Protein AF-A0A351KHE4-F1 (afdb_monomer_lite)

Foldseek 3Di:
DVVLLVVVVVVVVVVPPDPSVVSVCVVVVVVVVVVVVVVPDPDPVPDDDPCVPPDDDDDDD

pLDDT: mean 82.52, std 8.31, range [65.06, 96.56]

Radius of gyration: 23.86 Å; chains: 1; bounding box: 48×17×70 Å

Sequence (61 aa):
FGGLDILGFRLQKYDMHVSQYMIDMLPYAATIFVLIMISMRKKKEYMPPKELGNAYFREER

Structure (mmCIF, N/CA/C/O backbone):
data_AF-A0A351KHE4-F1
#
_entry.id   AF-A0A351KHE4-F1
#
loop_
_atom_site.group_PDB
_atom_site.id
_atom_site.type_symbol
_atom_site.label_atom_id
_atom_site.label_alt_id
_atom_site.label_comp_id
_atom_site.label_asym_id
_atom_site.label_entity_id
_atom_site.label_seq_id
_atom_site.pdbx_PDB_ins_code
_atom_site.Cartn_x
_atom_site.Cartn_y
_atom_site.Cartn_z
_atom_site.occupancy
_atom_site.B_iso_or_equiv
_atom_site.auth_seq_id
_atom_site.auth_comp_id
_atom_site.auth_asym_id
_atom_site.auth_atom_id
_atom_site.pdbx_PDB_model_num
ATOM 1 N N . PHE A 1 1 ? 10.895 2.115 -8.485 1.00 66.44 1 PHE A N 1
ATOM 2 C CA . PHE A 1 1 ? 11.534 1.232 -7.479 1.00 66.44 1 PHE A CA 1
ATOM 3 C C . PHE A 1 1 ? 12.850 0.829 -8.123 1.00 66.44 1 PHE A C 1
ATOM 5 O O . PHE A 1 1 ? 12.831 -0.069 -8.947 1.00 66.44 1 PHE A O 1
ATOM 12 N N . GLY A 1 2 ? 13.971 1.499 -7.822 1.00 76.38 2 GLY A N 1
ATOM 13 C CA . GLY A 1 2 ? 15.150 1.478 -8.712 1.00 76.38 2 GLY A CA 1
ATOM 14 C C . GLY A 1 2 ? 15.673 0.087 -9.114 1.00 76.38 2 GLY A C 1
ATOM 15 O O . GLY A 1 2 ? 16.158 -0.090 -10.224 1.00 76.38 2 GLY A O 1
ATOM 16 N N . GLY A 1 3 ? 15.521 -0.926 -8.252 1.00 81.12 3 GLY A N 1
ATOM 17 C CA . GLY A 1 3 ? 15.871 -2.314 -8.583 1.00 81.12 3 GLY A CA 1
ATOM 18 C C . GLY A 1 3 ? 14.928 -3.005 -9.582 1.00 81.12 3 GLY A C 1
ATOM 19 O O . GLY A 1 3 ? 15.392 -3.795 -10.401 1.00 81.12 3 GLY A O 1
ATOM 20 N N . LEU A 1 4 ? 13.624 -2.707 -9.549 1.00 79.94 4 LEU A N 1
ATOM 21 C CA . LEU A 1 4 ? 12.641 -3.234 -10.510 1.00 79.94 4 LEU A CA 1
ATOM 22 C C . LEU A 1 4 ? 12.831 -2.610 -11.894 1.00 79.94 4 LEU A C 1
ATOM 24 O O . LEU A 1 4 ? 12.716 -3.303 -12.901 1.00 79.94 4 LEU A O 1
ATOM 28 N N . ASP A 1 5 ? 13.217 -1.338 -11.932 1.00 76.00 5 ASP A N 1
ATOM 29 C CA . ASP A 1 5 ? 13.437 -0.596 -13.172 1.00 76.00 5 ASP A CA 1
ATOM 30 C C . ASP A 1 5 ? 14.611 -1.217 -13.971 1.00 76.00 5 ASP A C 1
ATOM 32 O O . ASP A 1 5 ? 14.518 -1.422 -15.182 1.00 76.00 5 ASP A O 1
ATOM 36 N N . ILE A 1 6 ? 15.676 -1.651 -13.277 1.00 82.94 6 ILE A N 1
ATOM 37 C CA . ILE A 1 6 ? 16.820 -2.382 -13.863 1.00 82.94 6 ILE A CA 1
ATOM 38 C C . ILE A 1 6 ? 16.402 -3.760 -14.398 1.00 82.94 6 ILE A C 1
ATOM 40 O O . ILE A 1 6 ? 16.910 -4.211 -15.430 1.00 82.94 6 ILE A O 1
ATOM 44 N N . LEU A 1 7 ? 15.494 -4.450 -13.702 1.00 79.19 7 LEU A N 1
ATOM 45 C CA . LEU A 1 7 ? 14.967 -5.741 -14.148 1.00 79.19 7 LEU A CA 1
ATOM 46 C C . LEU A 1 7 ? 14.095 -5.583 -15.397 1.00 79.19 7 LEU A C 1
ATOM 48 O O . LEU A 1 7 ? 14.260 -6.367 -16.330 1.00 79.19 7 LEU A O 1
ATOM 52 N N . GLY A 1 8 ? 13.245 -4.553 -15.457 1.00 75.62 8 GLY A N 1
ATOM 53 C CA . GLY A 1 8 ? 12.456 -4.225 -16.648 1.00 75.62 8 GLY A CA 1
ATOM 54 C C . GLY A 1 8 ? 13.330 -3.943 -17.868 1.00 75.62 8 GLY A C 1
ATOM 55 O O . GLY A 1 8 ? 13.140 -4.553 -18.920 1.00 75.62 8 GLY A O 1
ATOM 56 N N . PHE A 1 9 ? 14.390 -3.154 -17.686 1.00 77.69 9 PHE A N 1
ATOM 57 C CA . PHE A 1 9 ? 15.372 -2.879 -18.736 1.00 77.69 9 PHE A CA 1
ATOM 58 C C . PHE A 1 9 ? 16.110 -4.144 -19.216 1.00 77.69 9 PHE A C 1
ATOM 60 O O . PHE A 1 9 ? 16.342 -4.335 -20.410 1.00 77.69 9 PHE A O 1
ATOM 67 N N . ARG A 1 10 ? 16.460 -5.060 -18.300 1.00 78.25 10 ARG A N 1
ATOM 68 C CA . ARG A 1 10 ? 17.072 -6.350 -18.667 1.00 78.25 10 ARG A CA 1
ATOM 69 C C . ARG A 1 10 ? 16.092 -7.307 -19.341 1.00 78.25 10 ARG A C 1
ATOM 71 O O . ARG A 1 10 ? 16.537 -8.105 -20.155 1.00 78.25 10 ARG A O 1
ATOM 78 N N . LEU A 1 11 ? 14.803 -7.253 -19.017 1.00 74.88 11 LEU A N 1
ATOM 79 C CA . LEU A 1 11 ? 13.765 -8.087 -19.633 1.00 74.88 11 LEU A CA 1
ATOM 80 C C . LEU A 1 11 ? 13.454 -7.649 -21.067 1.00 74.88 11 LEU A C 1
ATOM 82 O O . LEU A 1 11 ? 13.314 -8.506 -21.935 1.00 74.88 11 LEU A O 1
ATOM 86 N N . GLN A 1 12 ? 13.461 -6.341 -21.338 1.00 72.06 12 GLN A N 1
ATOM 87 C CA . GLN A 1 12 ? 13.352 -5.800 -22.700 1.00 72.06 12 GLN A CA 1
ATOM 88 C C . GLN A 1 12 ? 14.473 -6.302 -23.624 1.00 72.06 12 GLN A C 1
ATOM 90 O O . GLN A 1 12 ? 14.250 -6.508 -24.813 1.00 72.06 12 GLN A O 1
ATOM 95 N N . LYS A 1 13 ? 15.665 -6.589 -23.078 1.00 71.62 13 LYS A N 1
ATOM 96 C CA . LYS A 1 13 ? 16.785 -7.186 -23.828 1.00 71.62 13 LYS A CA 1
ATOM 97 C C . LYS A 1 13 ? 16.477 -8.590 -24.379 1.00 71.62 13 LYS A C 1
ATOM 99 O O . LYS A 1 13 ? 17.141 -9.017 -25.318 1.00 71.62 13 LYS A O 1
ATOM 104 N N . TYR A 1 14 ? 15.503 -9.305 -23.814 1.00 74.62 14 TYR A N 1
ATOM 105 C CA . TYR A 1 14 ? 15.087 -10.641 -24.261 1.00 74.62 14 TYR A CA 1
ATOM 106 C C . TYR A 1 14 ? 13.912 -10.608 -25.257 1.00 74.62 14 TYR A C 1
ATOM 108 O O . TYR A 1 14 ? 13.220 -11.610 -25.403 1.00 74.62 14 TYR A O 1
ATOM 116 N N . ASP A 1 15 ? 13.668 -9.465 -25.910 1.00 65.06 15 ASP A N 1
ATOM 117 C CA . ASP A 1 15 ? 12.599 -9.243 -26.907 1.00 65.06 15 ASP A CA 1
ATOM 118 C C . ASP A 1 15 ? 11.164 -9.428 -26.366 1.00 65.06 15 ASP A C 1
ATOM 120 O O . ASP A 1 15 ? 10.164 -9.425 -27.091 1.00 65.06 15 ASP A O 1
ATOM 124 N N . MET A 1 16 ? 11.038 -9.530 -25.040 1.00 66.94 16 MET A N 1
ATOM 125 C CA . MET A 1 16 ? 9.757 -9.465 -24.358 1.00 66.94 16 MET A CA 1
ATOM 126 C C . MET A 1 16 ? 9.301 -8.008 -24.319 1.00 66.94 16 MET A C 1
ATOM 128 O O . MET A 1 16 ? 9.776 -7.210 -23.511 1.00 66.94 16 MET A O 1
ATOM 132 N N . HIS A 1 17 ? 8.341 -7.679 -25.182 1.00 67.12 17 HIS A N 1
ATOM 133 C CA . HIS A 1 17 ? 7.664 -6.383 -25.259 1.00 67.12 17 HIS A CA 1
ATOM 134 C C . HIS A 1 17 ? 6.705 -6.172 -24.072 1.00 67.12 17 HIS A C 1
ATOM 136 O O . HIS A 1 17 ? 5.520 -5.881 -24.231 1.00 67.12 17 HIS A O 1
ATOM 142 N N . VAL A 1 18 ? 7.202 -6.357 -22.850 1.00 70.50 18 VAL A N 1
ATOM 143 C CA . VAL A 1 18 ? 6.466 -6.022 -21.636 1.00 70.50 18 VAL A CA 1
ATOM 144 C C . VAL A 1 18 ? 6.572 -4.516 -21.430 1.00 70.50 18 VAL A C 1
ATOM 146 O O . VAL A 1 18 ? 7.666 -3.955 -21.364 1.00 70.50 18 VAL A O 1
ATOM 149 N N . SER A 1 19 ? 5.418 -3.857 -21.338 1.00 80.19 19 SER A N 1
ATOM 150 C CA . SER A 1 19 ? 5.350 -2.425 -21.062 1.00 80.19 19 SER A CA 1
ATOM 151 C C . SER A 1 19 ? 6.017 -2.115 -19.722 1.00 80.19 19 SER A C 1
ATOM 153 O O . SER A 1 19 ? 5.637 -2.687 -18.697 1.00 80.19 19 SER A O 1
ATOM 155 N N . GLN A 1 20 ? 6.983 -1.190 -19.723 1.00 77.00 20 GLN A N 1
ATOM 156 C CA . GLN A 1 20 ? 7.689 -0.744 -18.514 1.00 77.00 20 GLN A CA 1
ATOM 157 C C . GLN A 1 20 ? 6.699 -0.278 -17.434 1.00 77.00 20 GLN A C 1
ATOM 159 O O . GLN A 1 20 ? 6.857 -0.616 -16.265 1.00 77.00 20 GLN A O 1
ATOM 164 N N . TYR A 1 21 ? 5.596 0.353 -17.849 1.00 82.50 21 TYR A N 1
ATOM 165 C CA . TYR A 1 21 ? 4.505 0.762 -16.966 1.00 82.50 21 TYR A CA 1
ATOM 166 C C . TYR A 1 21 ? 3.935 -0.389 -16.123 1.00 82.50 21 TYR A C 1
ATOM 168 O O . TYR A 1 21 ? 3.568 -0.184 -14.971 1.00 82.50 21 TYR A O 1
ATOM 176 N N . MET A 1 22 ? 3.883 -1.615 -16.653 1.00 82.62 22 MET A N 1
ATOM 177 C CA . MET A 1 22 ? 3.370 -2.768 -15.907 1.00 82.62 22 MET A CA 1
ATOM 178 C C . MET A 1 22 ? 4.321 -3.189 -14.778 1.00 82.62 22 MET A C 1
ATOM 180 O O . MET A 1 22 ? 3.874 -3.612 -13.713 1.00 82.62 22 MET A O 1
ATOM 184 N N . ILE A 1 23 ? 5.630 -3.034 -14.992 1.00 84.94 23 ILE A N 1
ATOM 185 C CA . ILE A 1 23 ? 6.668 -3.311 -13.992 1.00 84.94 23 ILE A CA 1
ATOM 186 C C . ILE A 1 23 ? 6.712 -2.191 -12.948 1.00 84.94 23 ILE A C 1
ATOM 188 O O . ILE A 1 23 ? 6.801 -2.469 -11.752 1.00 84.94 23 ILE A O 1
ATOM 192 N N . ASP A 1 24 ? 6.547 -0.940 -13.376 1.00 85.06 24 ASP A N 1
ATOM 193 C CA . ASP A 1 24 ? 6.502 0.222 -12.484 1.00 85.06 24 ASP A CA 1
ATOM 194 C C . ASP A 1 24 ? 5.296 0.167 -11.527 1.00 85.06 24 ASP A C 1
ATOM 196 O O . ASP A 1 24 ? 5.362 0.666 -10.401 1.00 85.06 24 ASP A O 1
ATOM 200 N N . MET A 1 25 ? 4.202 -0.490 -11.938 1.00 89.62 25 MET A N 1
ATOM 201 C CA . MET A 1 25 ? 3.001 -0.692 -11.117 1.00 89.62 25 MET A CA 1
ATOM 202 C C . MET A 1 25 ? 3.090 -1.883 -10.147 1.00 89.62 25 MET A C 1
ATOM 204 O O . MET A 1 25 ? 2.326 -1.959 -9.179 1.00 89.62 25 MET A O 1
ATOM 208 N N . LEU A 1 26 ? 4.039 -2.797 -10.355 1.00 90.25 26 LEU A N 1
ATOM 209 C CA . LEU A 1 26 ? 4.222 -4.020 -9.568 1.00 90.25 26 LEU A CA 1
ATOM 210 C C . LEU A 1 26 ? 4.333 -3.801 -8.041 1.00 90.25 26 LEU A C 1
ATOM 212 O O . LEU A 1 26 ? 3.690 -4.548 -7.298 1.00 90.25 26 LEU A O 1
ATOM 216 N N . PRO A 1 27 ? 5.050 -2.782 -7.521 1.00 91.69 27 PRO A N 1
ATOM 217 C CA . PRO A 1 27 ? 5.105 -2.547 -6.079 1.00 91.69 27 PRO A CA 1
ATOM 218 C C . PRO A 1 27 ? 3.766 -2.082 -5.486 1.00 91.69 27 PRO A C 1
ATOM 220 O O . PRO A 1 27 ? 3.462 -2.390 -4.331 1.00 91.69 27 PRO A O 1
ATOM 223 N N . TYR A 1 28 ? 2.925 -1.400 -6.265 1.00 93.00 28 TYR A N 1
ATOM 224 C CA . TYR A 1 28 ? 1.582 -1.015 -5.826 1.00 93.00 28 TYR A CA 1
ATOM 225 C C . TYR A 1 28 ? 0.667 -2.238 -5.753 1.00 93.00 28 TYR A C 1
ATOM 227 O O . TYR A 1 28 ? -0.025 -2.427 -4.753 1.00 93.00 28 TYR A O 1
ATOM 235 N N . ALA A 1 29 ? 0.730 -3.120 -6.757 1.00 93.31 29 ALA A N 1
ATOM 236 C CA . ALA A 1 29 ? 0.015 -4.395 -6.738 1.00 93.31 29 ALA A CA 1
ATOM 237 C C . ALA A 1 29 ? 0.446 -5.270 -5.547 1.00 93.31 29 ALA A C 1
ATOM 239 O O . ALA A 1 29 ? -0.403 -5.804 -4.832 1.00 93.31 29 ALA A O 1
ATOM 240 N N . ALA A 1 30 ? 1.753 -5.348 -5.273 1.00 94.50 30 ALA A N 1
ATOM 241 C CA . ALA A 1 30 ? 2.285 -6.034 -4.098 1.00 94.50 30 ALA A CA 1
ATOM 242 C C . ALA A 1 30 ? 1.758 -5.427 -2.787 1.00 94.50 30 ALA A C 1
ATOM 244 O O . ALA A 1 30 ? 1.374 -6.160 -1.879 1.00 94.50 30 ALA A O 1
ATOM 245 N N . THR A 1 31 ? 1.677 -4.097 -2.698 1.00 95.06 31 THR A N 1
ATOM 246 C CA . THR A 1 31 ? 1.125 -3.406 -1.521 1.00 95.06 31 THR A CA 1
ATOM 247 C C . THR A 1 31 ? -0.343 -3.761 -1.302 1.00 9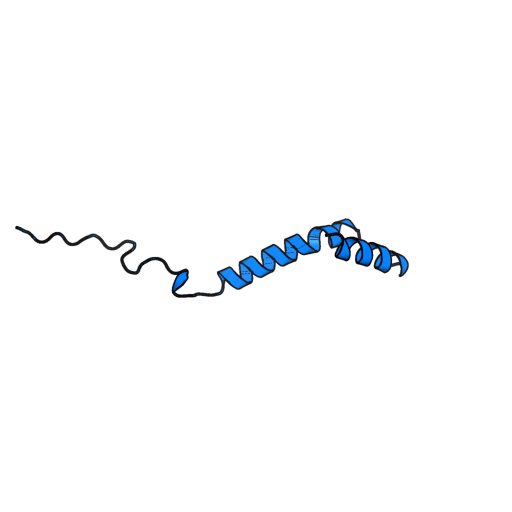5.06 31 THR A C 1
ATOM 249 O O . THR A 1 31 ? -0.7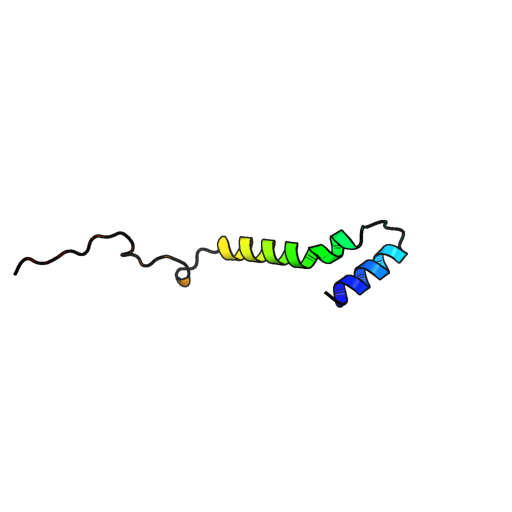20 -4.148 -0.198 1.00 95.06 31 THR A O 1
ATOM 252 N N . ILE A 1 32 ? -1.168 -3.696 -2.352 1.00 96.06 32 ILE A N 1
ATOM 253 C CA . ILE A 1 32 ? -2.587 -4.079 -2.290 1.00 96.06 32 ILE A CA 1
ATOM 254 C C . ILE A 1 32 ? -2.721 -5.535 -1.836 1.00 96.06 32 ILE A C 1
ATOM 256 O O . ILE A 1 32 ? -3.510 -5.832 -0.942 1.00 96.06 32 ILE A O 1
ATOM 260 N N . PHE A 1 33 ? -1.911 -6.436 -2.392 1.00 96.56 33 PHE A N 1
ATOM 261 C CA . PHE A 1 33 ? -1.909 -7.844 -2.008 1.00 96.56 33 PHE A CA 1
ATOM 262 C C . PHE A 1 33 ? -1.568 -8.044 -0.525 1.00 96.56 33 PHE A C 1
ATOM 264 O O . PHE A 1 33 ? -2.269 -8.766 0.183 1.00 96.56 33 PHE A O 1
ATOM 271 N N . VAL A 1 34 ? -0.534 -7.363 -0.023 1.00 95.69 34 VAL A N 1
ATOM 272 C CA . VAL A 1 34 ? -0.158 -7.402 1.398 1.00 95.69 34 VAL A CA 1
ATOM 273 C C . VAL A 1 34 ? -1.283 -6.862 2.281 1.00 95.69 34 VAL A C 1
ATOM 275 O O . VAL A 1 34 ? -1.593 -7.477 3.300 1.00 95.69 34 VAL A O 1
ATOM 278 N N . LEU A 1 35 ? -1.938 -5.766 1.890 1.00 94.44 35 LEU A N 1
ATOM 279 C CA . LEU A 1 35 ? -3.075 -5.213 2.628 1.00 94.44 35 LEU A CA 1
ATOM 280 C C . LEU A 1 35 ? -4.252 -6.188 2.682 1.00 94.44 35 LEU A C 1
ATOM 282 O O . LEU A 1 35 ? -4.819 -6.376 3.756 1.00 94.44 35 LEU A O 1
ATOM 286 N N . ILE A 1 36 ? -4.582 -6.851 1.570 1.00 94.44 36 ILE A N 1
ATOM 287 C CA . ILE A 1 36 ? -5.613 -7.899 1.533 1.00 94.44 36 ILE A CA 1
ATOM 288 C C . ILE A 1 36 ? -5.233 -9.031 2.492 1.00 94.44 36 ILE A C 1
ATOM 290 O O . ILE A 1 36 ? -6.020 -9.389 3.367 1.00 94.44 36 ILE A O 1
ATOM 294 N N . MET A 1 37 ? -4.005 -9.545 2.393 1.00 94.62 37 MET A N 1
ATOM 295 C CA . MET A 1 37 ? -3.516 -10.625 3.252 1.00 94.62 37 MET A CA 1
ATOM 296 C C . MET A 1 37 ? -3.556 -10.248 4.737 1.00 94.62 37 MET A C 1
ATOM 298 O O . MET A 1 37 ? -3.973 -11.059 5.559 1.00 94.62 37 MET A O 1
ATOM 302 N N . ILE A 1 38 ? -3.155 -9.028 5.101 1.00 90.19 38 ILE A N 1
ATOM 303 C CA . ILE A 1 38 ? -3.210 -8.535 6.485 1.00 90.19 38 ILE A CA 1
ATOM 304 C C . ILE A 1 38 ? -4.661 -8.340 6.934 1.00 90.19 38 ILE A C 1
ATOM 306 O O . ILE A 1 38 ? -5.001 -8.748 8.041 1.00 90.19 38 ILE A O 1
ATOM 310 N N . SER A 1 39 ? -5.524 -7.781 6.085 1.00 87.31 39 SER A N 1
ATOM 311 C CA . SER A 1 39 ? -6.946 -7.566 6.381 1.00 87.31 39 SER A CA 1
ATOM 312 C C . SER A 1 39 ? -7.687 -8.883 6.631 1.00 87.31 39 SER A C 1
ATOM 314 O O . SER A 1 39 ? -8.508 -8.977 7.543 1.00 87.31 39 SER A O 1
ATOM 316 N N . MET A 1 40 ? -7.339 -9.940 5.893 1.00 87.00 40 MET A N 1
ATOM 317 C CA . MET A 1 40 ? -7.883 -11.282 6.111 1.00 87.00 40 MET A CA 1
ATOM 318 C C . MET A 1 40 ? -7.430 -11.901 7.444 1.00 87.00 40 MET A C 1
ATOM 320 O O . MET A 1 40 ? -8.097 -12.799 7.968 1.00 87.00 40 MET A O 1
ATOM 324 N N . ARG A 1 41 ? -6.318 -11.439 8.035 1.00 84.12 41 ARG A N 1
ATOM 325 C CA . ARG A 1 41 ? -5.847 -11.938 9.333 1.00 84.12 41 ARG A CA 1
ATOM 326 C C . ARG A 1 41 ? -6.683 -11.342 10.462 1.00 84.12 41 ARG A C 1
ATOM 328 O O . ARG A 1 41 ? -6.404 -10.261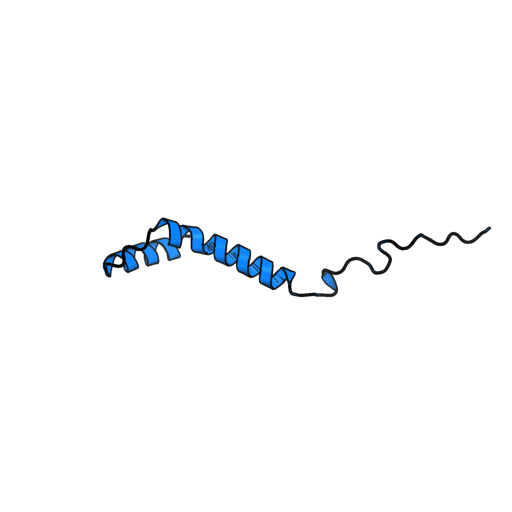 10.972 1.00 84.12 41 ARG A O 1
ATOM 335 N N . LYS A 1 42 ? -7.652 -12.119 10.946 1.00 70.62 42 LYS A N 1
ATOM 336 C CA . LYS A 1 42 ? -8.407 -11.819 12.172 1.00 70.62 42 LYS A CA 1
ATOM 337 C C . LYS A 1 42 ? -7.524 -11.994 13.414 1.00 70.62 42 LYS A C 1
ATOM 339 O O . LYS A 1 42 ? -7.546 -13.043 14.054 1.00 70.62 42 LYS A O 1
ATOM 344 N N . LYS A 1 43 ? -6.726 -10.981 13.762 1.00 79.06 43 LYS A N 1
ATOM 345 C CA . LYS A 1 43 ? -6.056 -10.923 15.070 1.00 79.06 43 LYS A CA 1
ATOM 346 C C . LYS A 1 43 ? -6.947 -10.232 16.093 1.00 79.06 43 LYS A C 1
ATOM 348 O O . LYS A 1 43 ? -7.617 -9.256 15.772 1.00 79.06 43 LYS A O 1
ATOM 353 N N . LYS A 1 44 ? -6.885 -10.702 17.342 1.00 68.88 44 LYS A N 1
ATOM 354 C CA . LYS A 1 44 ? -7.587 -10.102 18.488 1.00 68.88 44 LYS A CA 1
ATOM 355 C C . LYS A 1 44 ? -7.251 -8.613 18.669 1.00 68.88 44 LYS A C 1
ATOM 357 O O . LYS A 1 44 ? -8.115 -7.853 19.074 1.00 68.88 44 LYS A O 1
ATOM 362 N N . GLU A 1 45 ? -6.029 -8.210 18.319 1.00 77.56 45 GLU A N 1
ATOM 363 C CA . GLU A 1 45 ? -5.550 -6.815 18.334 1.00 77.56 45 GLU A CA 1
ATOM 364 C C . GLU A 1 45 ? -6.300 -5.894 17.357 1.00 77.56 45 GLU A C 1
ATOM 366 O O . GLU A 1 45 ? -6.394 -4.698 17.599 1.00 77.56 45 GLU A O 1
ATOM 371 N N . TYR A 1 46 ? -6.832 -6.443 16.260 1.00 75.88 46 TYR A N 1
ATOM 372 C CA . TYR A 1 46 ? -7.551 -5.687 15.228 1.00 75.88 46 TYR A CA 1
ATOM 373 C C . TYR A 1 46 ? -9.075 -5.783 15.377 1.00 75.88 46 TYR A C 1
ATOM 375 O O . TYR A 1 46 ? -9.809 -5.251 14.547 1.00 75.88 46 TYR A O 1
ATOM 383 N N . MET A 1 47 ? -9.569 -6.495 16.396 1.00 81.38 47 MET A N 1
ATOM 384 C CA . MET A 1 47 ? -11.002 -6.597 16.662 1.00 81.38 47 MET A CA 1
ATOM 385 C C . MET A 1 47 ? -11.492 -5.370 17.439 1.00 81.38 47 MET A C 1
ATOM 387 O O . MET A 1 47 ? -10.773 -4.878 18.311 1.00 81.38 47 MET A O 1
ATOM 391 N N . PRO A 1 48 ? -12.721 -4.894 17.172 1.00 83.62 48 PRO A N 1
ATOM 392 C CA . PRO A 1 48 ? -13.328 -3.864 17.999 1.00 83.62 48 PRO A CA 1
ATOM 393 C C . PRO A 1 48 ? -13.455 -4.345 19.456 1.00 83.62 48 PRO A C 1
ATOM 395 O O . PRO A 1 48 ? -13.539 -5.556 19.706 1.00 83.62 48 PRO A O 1
ATOM 398 N N . PRO A 1 49 ? -13.481 -3.419 20.431 1.00 86.06 49 PRO A N 1
ATOM 399 C CA . PRO A 1 49 ? -13.717 -3.783 21.819 1.00 86.06 49 PRO A CA 1
ATOM 400 C C . PRO A 1 49 ? -15.051 -4.526 21.946 1.00 86.06 49 PRO A C 1
ATOM 402 O O . PRO A 1 49 ? -16.018 -4.194 21.268 1.00 86.06 49 PRO A O 1
ATOM 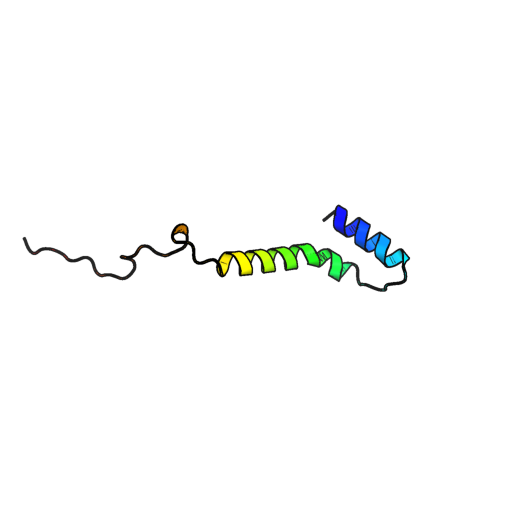405 N N . LYS A 1 50 ? -15.102 -5.539 22.819 1.00 83.62 50 LYS A N 1
ATOM 406 C CA . LYS A 1 50 ? -16.285 -6.407 22.979 1.00 83.62 50 LYS A CA 1
ATOM 407 C C . LYS A 1 50 ? -17.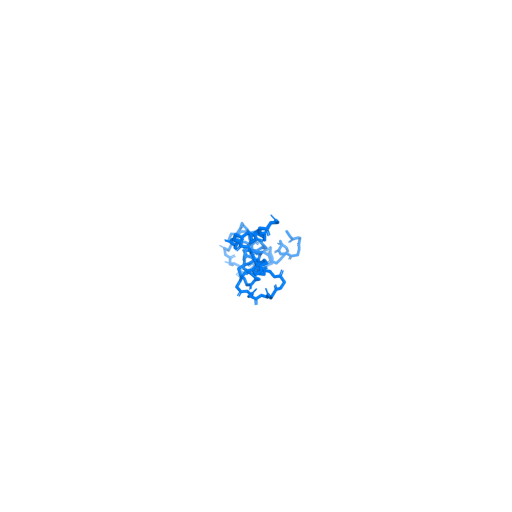564 -5.646 23.332 1.00 83.62 50 LYS A C 1
ATOM 409 O O . LYS A 1 50 ? -18.641 -6.079 22.956 1.00 83.62 50 LYS A O 1
ATOM 414 N N . GLU A 1 51 ? -17.416 -4.533 24.040 1.00 84.00 51 GLU A N 1
ATOM 415 C CA . GLU A 1 51 ? -18.517 -3.661 24.456 1.00 84.00 51 GLU A CA 1
ATOM 416 C C . GLU A 1 51 ? -18.892 -2.610 23.397 1.00 84.00 51 GLU A C 1
ATOM 418 O O . GLU A 1 51 ? -19.747 -1.760 23.640 1.00 84.00 51 GLU A O 1
ATOM 423 N N . LEU A 1 52 ? -18.263 -2.622 22.214 1.00 87.81 52 LEU A N 1
ATOM 424 C CA . LEU A 1 52 ? -18.621 -1.696 21.144 1.00 87.81 5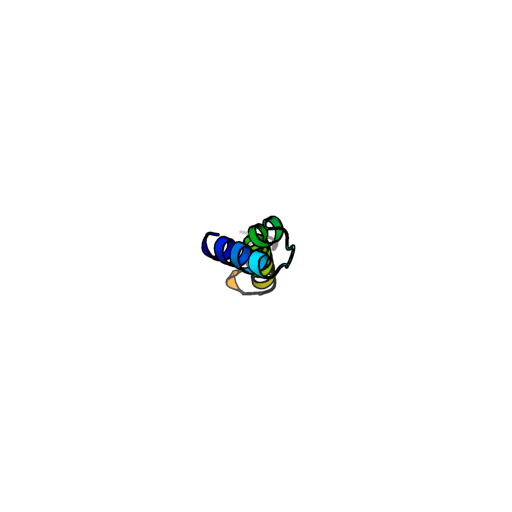2 LEU A CA 1
ATOM 425 C C . LEU A 1 52 ? -20.048 -1.991 20.663 1.00 87.81 52 LEU A C 1
ATOM 427 O O . LEU A 1 52 ? -20.298 -3.018 20.039 1.00 87.81 52 LEU A O 1
ATOM 431 N N . GLY A 1 53 ? -20.968 -1.064 20.931 1.00 85.12 53 GLY A N 1
ATOM 432 C CA . GLY A 1 53 ? -22.382 -1.185 20.566 1.00 85.12 53 GLY A CA 1
ATOM 433 C C . GLY A 1 53 ? -23.294 -1.676 21.693 1.00 85.12 53 GLY A C 1
ATOM 434 O O . GLY A 1 53 ? -24.510 -1.646 21.521 1.00 85.12 53 GLY A O 1
ATOM 435 N N . ASN A 1 54 ? -22.746 -2.052 22.852 1.00 89.25 54 ASN A N 1
ATOM 436 C CA . ASN A 1 54 ? -23.551 -2.363 24.032 1.00 89.25 54 ASN A CA 1
ATOM 437 C C . ASN A 1 54 ? -23.899 -1.070 24.782 1.00 89.25 54 ASN A C 1
ATOM 439 O O . ASN A 1 54 ? -23.034 -0.234 25.051 1.00 89.25 54 ASN A O 1
ATOM 443 N N . ALA A 1 55 ? -25.177 -0.889 25.121 1.00 87.81 55 ALA A N 1
ATOM 444 C CA . ALA A 1 55 ? -25.607 0.246 25.928 1.00 87.81 55 ALA A CA 1
ATOM 445 C C . ALA A 1 55 ? -25.075 0.108 27.364 1.00 87.81 55 ALA A C 1
ATOM 447 O O . ALA A 1 55 ? -25.208 -0.947 27.982 1.00 87.81 55 ALA A O 1
ATOM 448 N N . TYR A 1 56 ? -24.500 1.186 27.904 1.00 85.00 56 TYR A N 1
ATOM 449 C CA . TYR A 1 56 ? -24.055 1.228 29.297 1.00 85.00 56 TYR A CA 1
ATOM 450 C C . TYR A 1 56 ? -25.247 1.042 30.243 1.00 85.00 56 TYR A C 1
ATOM 452 O O . TYR A 1 56 ? -26.201 1.824 30.205 1.00 85.00 56 TYR A O 1
ATOM 460 N N . PHE A 1 57 ? -25.177 0.034 31.109 1.00 86.06 57 PHE A N 1
ATOM 461 C CA . PHE A 1 57 ? -26.168 -0.172 32.156 1.00 86.06 57 PHE A CA 1
ATOM 462 C C . PHE A 1 57 ? -25.938 0.844 33.280 1.00 86.06 57 PHE A C 1
ATOM 464 O O . PHE A 1 57 ? -24.881 0.865 33.910 1.00 86.06 57 PHE A O 1
ATOM 471 N N . ARG A 1 58 ? -26.917 1.722 33.506 1.00 87.81 58 ARG A N 1
ATOM 472 C CA . ARG A 1 58 ? -26.910 2.656 34.635 1.00 87.81 58 ARG A CA 1
ATOM 473 C C . ARG A 1 58 ? -27.632 1.985 35.797 1.00 87.81 58 ARG A C 1
ATOM 475 O O . ARG A 1 58 ? -28.812 1.687 35.667 1.00 87.81 58 ARG A O 1
ATOM 482 N N . GLU A 1 59 ? -26.935 1.760 36.904 1.00 82.56 59 GLU A N 1
ATOM 483 C CA . GLU A 1 59 ? -27.575 1.353 38.158 1.00 82.56 59 GLU A CA 1
ATOM 484 C C . GLU A 1 59 ? -28.414 2.521 38.702 1.00 82.56 59 GLU A C 1
ATOM 486 O O . GLU A 1 59 ? -27.955 3.669 38.714 1.00 82.56 59 GLU A O 1
ATOM 491 N N . GLU A 1 60 ? -29.657 2.245 39.104 1.00 78.56 60 GLU A N 1
ATOM 492 C CA . GLU A 1 60 ? -30.520 3.230 39.763 1.00 78.56 60 GLU A CA 1
ATOM 493 C C . GLU A 1 60 ? -29.979 3.504 41.178 1.00 78.56 60 GLU A C 1
ATOM 495 O O . GLU A 1 60 ? -29.688 2.566 41.920 1.00 78.56 60 GLU A O 1
ATOM 500 N N . ARG A 1 61 ? -29.775 4.785 41.517 1.00 76.62 61 ARG A N 1
ATOM 501 C CA . ARG A 1 61 ? -29.328 5.236 42.846 1.00 76.62 61 ARG A CA 1
ATOM 502 C C . ARG A 1 61 ? -30.503 5.493 43.771 1.00 76.62 61 ARG A C 1
ATOM 504 O O . ARG A 1 61 ? -31.462 6.139 43.294 1.00 76.62 61 ARG A O 1
#

Secondary structure (DSSP, 8-state):
-HHHHHHHHHHHTTT----HHHHHTHHHHHHHHHHHHHHH---GGGSPPTTTTPPPPPPP-